Protein AF-A0AAD6ZP04-F1 (afdb_monomer)

pLDDT: mean 70.32, std 15.84, range [38.03, 91.69]

Radius of gyration: 34.8 Å; Cα contacts (8 Å, |Δi|>4): 91; chains: 1; bounding box: 91×78×77 Å

Secondary structure (DSSP, 8-state):
-------EE--STT---EESSHHHHHHHHHHHS------PPP--B---STT--PPPBSSHHHHHHHHHHH---SS----------B---STT--PPPBSSHHHHHHHHHHH--S-------------PPPPP---------------PPPP---------

Sequence (160 aa):
MPTNPLPYQCGAPGCTRKFEKREHLRQHTKDSHPPSRSPPKPPTFKCGVPGCGAAPFLQVSLLHQHTALAHPKSPSGSPLPKQPTFKCGVLGCEAAPFSQVSLLHRHTAQAHPKSPSGPSTLVVSTQRPIPVTDIRSTQAPVLMTQHVPPQHRMLALITP

Organism: NCBI:txid1033008

Mean predicted aligned error: 22.56 Å

Foldseek 3Di:
DDPPDQPAAAPDVPGGDGHVDPVVNVVCCCPVVNPPPDPQDPQDADAPDPPPPDDRHSDPVVNVVCCVVVPVDPPDPDPDPDDDFDDDPDVPDPDDGHPDPVVNVVCCVVVPVDDDDDDPPPPPPPDDDDDDDDDDDDDDDDDDDDDDDDDDDDDDDDDD

InterPro domains:
  IPR013087 Zinc finger C2H2-type [PS00028] (10-33)
  IPR013087 Zinc finger C2H2-type [PS50157] (8-38)
  IPR013087 Zinc finger C2H2-type [SM00355] (8-33)
  IPR013087 Zinc finger C2H2-type [SM00355] (45-71)
  IPR013087 Zinc finger C2H2-type [SM00355] (86-112)
  IPR036236 Zinc finger C2H2 superfamily [SSF57667] (7-33)

Structure (mmCIF, N/CA/C/O backbone):
data_AF-A0AAD6ZP04-F1
#
_entry.id   AF-A0AAD6ZP04-F1
#
loop_
_atom_site.group_PDB
_atom_site.id
_atom_site.type_symbol
_atom_site.label_atom_id
_atom_site.label_alt_id
_atom_site.label_comp_id
_atom_site.label_asym_id
_atom_site.label_entity_id
_atom_site.label_seq_id
_atom_site.pdbx_PDB_ins_code
_atom_site.Cartn_x
_atom_site.Cartn_y
_atom_site.Cartn_z
_atom_site.occupancy
_atom_site.B_iso_or_equiv
_atom_site.auth_seq_id
_atom_site.auth_comp_id
_atom_site.auth_asym_id
_atom_site.auth_atom_id
_atom_site.pdbx_PDB_model_num
ATOM 1 N N . MET A 1 1 ? 0.212 12.636 51.698 1.00 48.12 1 MET A N 1
ATOM 2 C CA . MET A 1 1 ? 0.290 11.496 50.759 1.00 48.12 1 MET A CA 1
ATOM 3 C C . MET A 1 1 ? 0.165 12.038 49.340 1.00 48.12 1 MET A C 1
ATOM 5 O O . MET A 1 1 ? -0.934 12.452 48.985 1.00 48.12 1 MET A O 1
ATOM 9 N N . PRO A 1 2 ? 1.246 12.148 48.549 1.00 55.44 2 PRO A N 1
ATOM 10 C CA . PRO A 1 2 ? 1.125 12.610 47.173 1.00 55.44 2 PRO A CA 1
ATOM 11 C C . PRO A 1 2 ? 0.538 11.475 46.328 1.00 55.44 2 PRO A C 1
ATOM 13 O O . PRO A 1 2 ? 1.190 10.467 46.071 1.00 55.44 2 PRO A O 1
ATOM 16 N N . THR A 1 3 ? -0.722 11.624 45.927 1.00 66.06 3 THR A N 1
ATOM 17 C CA . THR A 1 3 ? -1.332 10.742 44.927 1.00 66.06 3 THR A CA 1
ATOM 18 C C . THR A 1 3 ? -0.809 11.207 43.576 1.00 66.06 3 THR A C 1
AT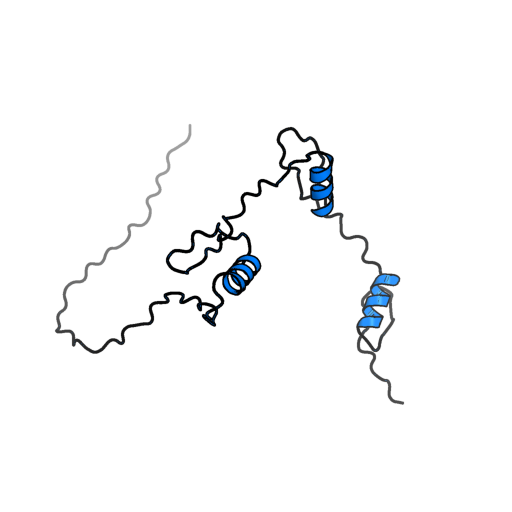OM 20 O O . THR A 1 3 ? -1.330 12.174 43.028 1.00 66.06 3 THR A O 1
ATOM 23 N N . ASN A 1 4 ? 0.268 10.589 43.077 1.00 71.81 4 ASN A N 1
ATOM 24 C CA . ASN A 1 4 ? 0.787 10.896 41.745 1.00 71.81 4 ASN A CA 1
ATOM 25 C C . ASN A 1 4 ? -0.330 10.603 40.724 1.00 71.81 4 ASN A C 1
ATOM 27 O O . ASN A 1 4 ? -0.773 9.450 40.639 1.00 71.81 4 ASN A O 1
ATOM 31 N N . PRO A 1 5 ? -0.859 11.605 40.001 1.00 73.31 5 PRO A N 1
ATOM 32 C CA . PRO A 1 5 ? -1.951 11.367 39.074 1.00 73.31 5 PRO A CA 1
ATOM 33 C C . PRO A 1 5 ? -1.422 10.534 37.907 1.00 73.31 5 PRO A C 1
ATOM 35 O O . PRO A 1 5 ? -0.623 11.017 37.116 1.00 73.31 5 PRO A O 1
ATOM 38 N N . LEU A 1 6 ? -1.863 9.278 37.800 1.00 78.75 6 LEU A N 1
ATOM 39 C CA . LEU A 1 6 ? -1.612 8.419 36.640 1.00 78.75 6 LEU A CA 1
ATOM 40 C C . LEU A 1 6 ? -2.500 8.917 35.487 1.00 78.75 6 LEU A C 1
ATOM 42 O O . LEU A 1 6 ? -3.706 8.647 35.508 1.00 78.75 6 LEU A O 1
ATOM 46 N N . PRO A 1 7 ? -1.964 9.653 34.496 1.00 83.12 7 PRO A N 1
ATOM 47 C CA . PRO A 1 7 ? -2.802 10.376 33.544 1.00 83.12 7 PRO A CA 1
ATOM 48 C C . PRO A 1 7 ? -3.352 9.468 32.434 1.00 83.12 7 PRO A C 1
ATOM 50 O O . PRO A 1 7 ? -4.233 9.875 31.681 1.00 83.12 7 PRO A O 1
ATOM 53 N N . TYR A 1 8 ? -2.854 8.233 32.316 1.00 86.56 8 TYR A N 1
ATOM 54 C CA . TYR A 1 8 ? -3.215 7.310 31.243 1.00 86.56 8 TYR A CA 1
ATOM 55 C C . TYR A 1 8 ? -4.094 6.174 31.773 1.00 86.56 8 TYR A C 1
ATOM 57 O O . TYR A 1 8 ? -3.598 5.133 32.201 1.00 86.56 8 TYR A O 1
ATOM 65 N N . GLN A 1 9 ? -5.411 6.365 31.737 1.00 88.88 9 GLN A N 1
ATOM 66 C CA . GLN A 1 9 ? -6.394 5.342 32.099 1.00 88.88 9 GLN A CA 1
ATOM 67 C C . GLN A 1 9 ? -6.842 4.535 30.870 1.00 88.88 9 GLN A C 1
ATOM 69 O O . GLN A 1 9 ? -6.980 5.079 29.774 1.00 88.88 9 GLN A O 1
ATOM 74 N N . CYS A 1 10 ? -7.077 3.233 31.051 1.00 89.06 10 CYS A N 1
ATOM 75 C CA . CYS A 1 10 ? -7.688 2.405 30.016 1.00 89.06 10 CYS A CA 1
ATOM 76 C C . CYS A 1 10 ? -9.169 2.762 29.830 1.00 89.06 10 CYS A C 1
ATOM 78 O O . CYS A 1 10 ? -9.920 2.826 30.798 1.00 89.06 10 CYS A O 1
ATOM 80 N N . GLY A 1 11 ? -9.582 2.990 28.582 1.00 86.81 11 GLY A N 1
ATOM 81 C CA . GLY A 1 11 ? -10.971 3.292 28.221 1.00 86.81 11 GLY A CA 1
ATOM 82 C C . GLY A 1 11 ? -11.816 2.063 27.873 1.00 86.81 11 GLY A C 1
ATOM 83 O O . GLY A 1 11 ? -12.924 2.223 27.369 1.00 86.81 11 GLY A O 1
ATOM 84 N N . ALA A 1 12 ? -11.299 0.845 28.067 1.00 83.25 12 ALA A N 1
ATOM 85 C CA . ALA A 1 12 ? -12.041 -0.371 27.757 1.00 83.25 12 ALA A CA 1
ATOM 86 C C . ALA A 1 12 ? -13.180 -0.596 28.774 1.00 83.25 12 ALA A C 1
ATOM 88 O O . ALA A 1 12 ? -12.971 -0.395 29.976 1.00 83.25 12 ALA A O 1
ATOM 89 N N . PRO A 1 13 ? -14.373 -1.030 28.328 1.00 82.19 13 PRO A N 1
ATOM 90 C CA . PRO A 1 13 ? -15.506 -1.255 29.219 1.00 82.19 13 PRO A CA 1
ATOM 91 C C . PRO A 1 13 ? -15.155 -2.327 30.259 1.00 82.19 13 PRO A C 1
ATOM 93 O O . PRO A 1 13 ? -14.777 -3.442 29.910 1.00 82.19 13 PRO A O 1
ATOM 96 N N . GLY A 1 14 ? -15.246 -1.967 31.543 1.00 85.00 14 GLY A N 1
ATOM 97 C CA . GLY A 1 14 ? -14.900 -2.850 32.663 1.00 85.00 14 GLY A CA 1
ATOM 98 C C . GLY A 1 14 ? -13.413 -2.886 33.045 1.00 85.00 14 GLY A C 1
ATOM 99 O O . GLY A 1 14 ? -13.054 -3.622 33.960 1.00 85.00 14 GLY A O 1
ATOM 100 N N . CYS A 1 15 ? -12.544 -2.093 32.405 1.00 89.06 15 CYS A N 1
ATOM 101 C CA . CYS A 1 15 ? -11.136 -1.985 32.790 1.00 89.06 15 CYS A CA 1
ATOM 102 C C . CYS A 1 15 ? -10.847 -0.690 33.561 1.00 89.06 15 CYS A C 1
ATOM 104 O O . CYS A 1 15 ? -10.987 0.411 33.036 1.00 89.06 15 CYS A O 1
ATOM 106 N N . THR A 1 16 ? -10.366 -0.819 34.800 1.00 87.56 16 THR A N 1
ATOM 107 C CA . THR A 1 16 ? -10.060 0.321 35.690 1.00 87.56 16 THR A CA 1
ATOM 108 C C . THR A 1 16 ? -8.558 0.596 35.830 1.00 87.56 16 THR A C 1
ATOM 110 O O . THR A 1 16 ? -8.136 1.328 36.728 1.00 87.56 16 THR A O 1
ATOM 113 N N . ARG A 1 17 ? -7.713 -0.003 34.975 1.00 87.06 17 ARG A N 1
ATOM 114 C CA . ARG A 1 17 ? -6.250 0.128 35.082 1.00 87.06 17 ARG A CA 1
ATOM 115 C C . ARG A 1 17 ? -5.781 1.524 34.668 1.00 87.06 17 ARG A C 1
ATOM 117 O O . ARG A 1 17 ? -6.228 2.079 33.662 1.00 87.06 17 ARG A O 1
ATOM 124 N N . LYS A 1 18 ? -4.842 2.067 35.444 1.00 90.19 18 LYS A N 1
ATOM 125 C CA . LYS A 1 18 ? -4.205 3.369 35.223 1.00 90.19 18 LYS A CA 1
ATOM 126 C C . LYS A 1 18 ? -2.698 3.188 35.11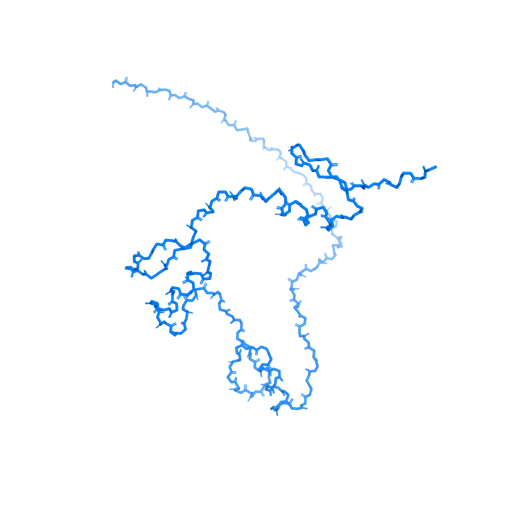5 1.00 90.19 18 LYS A C 1
ATOM 128 O O . LYS A 1 18 ? -2.119 2.369 35.825 1.00 90.19 18 LYS A O 1
ATOM 133 N N . PHE A 1 19 ? -2.077 3.958 34.236 1.00 88.88 19 PHE A N 1
ATOM 134 C CA . PHE A 1 19 ? -0.658 3.877 33.926 1.00 88.88 19 PHE A CA 1
ATOM 135 C C . PHE A 1 19 ? -0.014 5.260 33.990 1.00 88.88 19 PHE A C 1
ATOM 137 O O . PHE A 1 19 ? -0.634 6.277 33.679 1.00 88.88 19 PHE A O 1
ATOM 144 N N . GLU A 1 20 ? 1.262 5.286 34.367 1.00 89.69 20 GLU A N 1
ATOM 145 C CA . GLU A 1 20 ? 2.059 6.517 34.434 1.00 89.69 20 GLU A CA 1
ATOM 146 C C . GLU A 1 20 ? 2.534 6.957 33.045 1.00 89.69 20 GLU A C 1
ATOM 148 O O . GLU A 1 20 ? 2.714 8.141 32.775 1.00 89.69 20 GLU A O 1
ATOM 153 N N . LYS A 1 21 ? 2.679 5.994 32.127 1.00 89.44 21 LYS A N 1
ATOM 154 C CA . LYS A 1 21 ? 3.173 6.201 30.766 1.00 89.44 21 LYS A CA 1
ATOM 155 C C . LYS A 1 21 ? 2.169 5.698 29.736 1.00 89.44 21 LYS A C 1
ATOM 157 O O . LYS A 1 21 ? 1.552 4.644 29.901 1.00 89.44 21 LYS A O 1
ATOM 162 N N . ARG A 1 22 ? 2.086 6.412 28.612 1.00 88.56 22 ARG A N 1
ATOM 163 C CA . ARG A 1 22 ? 1.260 6.036 27.454 1.00 88.56 22 ARG A CA 1
ATOM 164 C C . ARG A 1 22 ? 1.676 4.692 26.846 1.00 88.56 22 ARG A C 1
ATOM 166 O O . ARG A 1 22 ? 0.826 3.966 26.341 1.00 88.56 22 ARG A O 1
ATOM 173 N N . GLU A 1 23 ? 2.965 4.367 26.887 1.00 89.81 23 GLU A N 1
ATOM 174 C CA . GLU A 1 23 ? 3.504 3.106 26.365 1.00 89.81 23 GLU A CA 1
ATOM 175 C C . GLU A 1 23 ? 2.924 1.890 27.096 1.00 89.81 23 GLU A C 1
ATOM 177 O O . GLU A 1 23 ? 2.410 0.976 26.456 1.00 89.81 23 GLU A O 1
ATOM 182 N N . HIS A 1 24 ? 2.889 1.931 28.431 1.00 91.00 24 HIS A N 1
ATOM 183 C CA . HIS A 1 24 ? 2.306 0.860 29.240 1.00 91.00 24 HIS A CA 1
ATOM 184 C C . HIS A 1 24 ? 0.801 0.703 28.989 1.00 91.00 24 HIS A C 1
ATOM 186 O O . HIS A 1 24 ? 0.312 -0.419 28.886 1.00 91.00 24 HIS A O 1
ATOM 192 N N . LEU A 1 25 ? 0.072 1.813 28.810 1.00 91.25 25 LEU A N 1
ATOM 193 C CA . LEU A 1 25 ? -1.342 1.772 28.426 1.00 91.25 25 LEU A CA 1
ATOM 194 C C . LEU A 1 25 ? -1.541 1.112 27.051 1.00 91.25 25 LEU A C 1
ATOM 196 O O . LEU A 1 25 ? -2.457 0.305 26.877 1.00 91.25 25 LEU A O 1
ATOM 200 N N . ARG A 1 26 ? -0.697 1.441 26.065 1.00 88.12 26 ARG A N 1
ATOM 201 C CA . ARG A 1 26 ? -0.756 0.848 24.720 1.00 88.12 26 ARG A CA 1
ATOM 202 C C . ARG A 1 26 ? -0.501 -0.652 24.753 1.00 88.12 26 ARG A C 1
ATOM 204 O O . ARG A 1 26 ? -1.272 -1.394 24.152 1.00 88.12 26 ARG A O 1
ATOM 211 N N . GLN A 1 27 ? 0.541 -1.078 25.463 1.00 89.44 27 GLN A N 1
ATOM 212 C CA . GLN A 1 27 ? 0.867 -2.491 25.617 1.00 89.44 27 GLN A CA 1
ATOM 213 C C . GLN A 1 27 ? -0.281 -3.237 26.310 1.00 89.44 27 GLN A C 1
ATOM 215 O O . GLN A 1 27 ? -0.819 -4.184 25.748 1.00 89.44 27 GLN A O 1
ATOM 220 N N . HIS A 1 28 ? -0.774 -2.721 27.440 1.00 91.69 28 HIS A N 1
ATOM 221 C CA . HIS A 1 28 ? -1.938 -3.285 28.127 1.00 91.69 28 HIS A CA 1
ATOM 222 C C . HIS A 1 28 ? -3.172 -3.400 27.225 1.00 91.69 28 HIS A C 1
ATOM 224 O O . HIS A 1 28 ? -3.841 -4.428 27.236 1.00 91.69 28 HIS A O 1
ATOM 230 N N . THR A 1 29 ? -3.474 -2.370 26.430 1.00 88.88 29 THR A N 1
ATOM 231 C CA . THR A 1 29 ? -4.621 -2.410 25.513 1.00 88.88 29 THR A CA 1
ATOM 232 C C . THR A 1 29 ? -4.413 -3.478 24.442 1.00 88.88 29 THR A C 1
ATOM 234 O O . THR A 1 29 ? -5.337 -4.212 24.137 1.00 88.88 29 THR A O 1
ATOM 237 N N . LYS A 1 30 ? -3.199 -3.637 23.910 1.00 85.75 30 LYS A N 1
ATOM 238 C CA . LYS A 1 30 ? -2.889 -4.680 22.925 1.00 85.75 30 LYS A CA 1
ATOM 239 C C . LYS A 1 30 ? -3.045 -6.098 23.492 1.00 85.75 30 LYS A C 1
ATOM 241 O O . LYS A 1 30 ? -3.586 -6.950 22.795 1.00 85.75 30 LYS A O 1
ATOM 246 N N . ASP A 1 31 ? -2.579 -6.335 24.718 1.00 85.69 31 ASP A N 1
ATOM 247 C CA . ASP A 1 31 ? -2.590 -7.666 25.341 1.00 85.69 31 ASP A CA 1
ATOM 248 C C . ASP A 1 31 ? -3.949 -8.029 25.954 1.00 85.69 31 ASP A C 1
ATOM 250 O O . ASP A 1 31 ? -4.429 -9.147 25.801 1.00 85.69 31 ASP A O 1
ATOM 254 N N . SER A 1 32 ? -4.573 -7.093 26.674 1.00 84.50 32 SER A N 1
ATOM 255 C CA . SER A 1 32 ? -5.804 -7.332 27.444 1.00 84.50 32 SER A CA 1
ATOM 256 C C . SER A 1 32 ? -7.078 -6.949 26.691 1.00 84.50 32 SER A C 1
ATOM 258 O O . SER A 1 32 ? -8.152 -7.462 26.997 1.00 84.50 32 SER A O 1
ATOM 260 N N . HIS A 1 33 ? -6.972 -6.048 25.715 1.00 86.25 33 HIS A N 1
ATOM 261 C CA . HIS A 1 33 ? -8.092 -5.555 24.914 1.00 86.25 33 HIS A CA 1
ATOM 262 C C . HIS A 1 33 ? -7.740 -5.597 23.423 1.00 86.25 33 HIS A C 1
ATOM 264 O O . HIS A 1 33 ? -7.799 -4.554 22.757 1.00 86.25 33 HIS A O 1
ATOM 270 N N . PRO A 1 34 ? -7.323 -6.767 22.893 1.00 76.06 34 PRO A N 1
ATOM 271 C CA . PRO A 1 34 ? -6.948 -6.873 21.494 1.00 76.06 34 PRO A CA 1
ATOM 272 C C . PRO A 1 34 ? -8.095 -6.299 20.661 1.00 76.06 34 PRO A C 1
ATOM 274 O O . PRO A 1 34 ? -9.246 -6.684 20.893 1.00 76.06 34 PRO A O 1
ATOM 277 N N . PRO A 1 35 ? -7.827 -5.350 19.744 1.00 67.38 35 PRO A N 1
ATOM 278 C CA . PRO A 1 35 ? -8.878 -4.813 18.902 1.00 67.38 35 PRO A CA 1
ATOM 279 C C . PRO A 1 35 ? -9.510 -6.006 18.198 1.00 67.38 35 PRO A C 1
ATOM 281 O O . PRO A 1 35 ? -8.836 -6.700 17.431 1.00 67.38 35 PRO A O 1
ATOM 284 N N . SER A 1 36 ? -10.773 -6.283 18.542 1.00 61.09 36 SER A N 1
ATOM 285 C CA . SER A 1 36 ? -11.563 -7.313 17.883 1.00 61.09 36 SER A CA 1
ATOM 286 C C . SER A 1 36 ? -11.400 -7.062 16.399 1.00 61.09 36 SER A C 1
ATOM 288 O O . SER A 1 36 ? -11.639 -5.938 15.947 1.00 61.09 36 SER A O 1
ATOM 290 N N . ARG A 1 37 ? -10.811 -8.054 15.723 1.00 59.19 37 ARG A N 1
ATOM 291 C CA . ARG A 1 37 ? -10.274 -7.974 14.364 1.00 59.19 37 ARG A CA 1
ATOM 292 C C . ARG A 1 37 ? -11.130 -7.011 13.555 1.00 59.19 37 ARG A C 1
ATOM 294 O O . ARG A 1 37 ? -12.309 -7.290 13.342 1.00 59.19 37 ARG A O 1
ATOM 301 N N . SER A 1 38 ? -10.559 -5.874 13.144 1.00 57.75 38 SER A N 1
ATOM 302 C CA . SER A 1 38 ? -11.218 -5.013 12.162 1.00 57.75 38 SER A CA 1
ATOM 303 C C . SER A 1 38 ? -11.763 -5.913 11.050 1.00 57.75 38 SER A C 1
ATOM 305 O O . SER A 1 38 ? -11.047 -6.855 10.678 1.00 57.75 38 SER A O 1
ATOM 307 N N . PRO A 1 39 ? -12.993 -5.681 10.550 1.00 61.41 39 PRO A N 1
ATOM 308 C CA . PRO A 1 39 ? -13.548 -6.490 9.476 1.00 61.41 39 PRO A CA 1
ATOM 309 C C . PRO A 1 39 ? -12.481 -6.675 8.394 1.00 61.41 39 PRO A C 1
ATOM 311 O O . PRO A 1 39 ? -11.800 -5.690 8.072 1.00 61.41 39 PRO A O 1
ATOM 314 N N . PRO A 1 40 ? -12.254 -7.906 7.900 1.00 61.34 40 PRO A N 1
ATOM 315 C CA . PRO A 1 40 ? -11.218 -8.156 6.912 1.00 61.34 40 PRO A CA 1
ATOM 316 C C . PRO A 1 40 ? -11.407 -7.162 5.769 1.00 61.34 40 PRO A C 1
ATOM 318 O O . PRO A 1 40 ? -12.473 -7.092 5.158 1.00 61.34 40 PRO A O 1
ATOM 321 N N . LYS A 1 41 ? -10.390 -6.320 5.559 1.00 64.06 41 LYS A N 1
ATOM 322 C CA . LYS A 1 41 ? -10.404 -5.288 4.522 1.00 64.06 41 LYS A CA 1
ATOM 323 C C . LYS A 1 41 ? -10.738 -5.974 3.192 1.00 64.06 41 LYS A C 1
ATOM 325 O O . LYS A 1 41 ? -10.140 -7.020 2.921 1.00 64.06 41 LYS A O 1
ATOM 330 N N . PRO A 1 42 ? -11.668 -5.436 2.383 1.00 68.44 42 PRO A N 1
ATOM 331 C CA . PRO A 1 42 ? -12.008 -6.063 1.116 1.00 68.44 42 PRO A CA 1
ATOM 332 C C . PRO A 1 42 ? -10.736 -6.214 0.271 1.00 68.44 42 PRO A C 1
ATOM 334 O O . PRO A 1 42 ? -9.903 -5.302 0.268 1.00 68.44 42 PRO A O 1
ATOM 337 N N . PRO A 1 43 ? -10.540 -7.354 -0.409 1.00 65.75 43 PRO A N 1
ATOM 338 C CA . PRO A 1 43 ? -9.352 -7.568 -1.217 1.00 65.75 43 PRO A CA 1
ATOM 339 C C . PRO A 1 43 ? -9.343 -6.591 -2.397 1.00 65.75 43 PRO A C 1
ATOM 341 O O . PRO A 1 43 ? -10.192 -6.653 -3.283 1.00 65.75 43 PRO A O 1
ATOM 344 N N . THR A 1 44 ? -8.396 -5.655 -2.392 1.00 75.31 44 THR A N 1
ATOM 345 C CA . THR A 1 44 ? -8.324 -4.563 -3.376 1.00 75.31 44 THR A CA 1
ATOM 346 C C . THR A 1 44 ? -7.389 -4.852 -4.547 1.00 75.31 44 THR A C 1
ATOM 348 O O . THR A 1 44 ? -7.432 -4.147 -5.553 1.00 75.31 44 THR A O 1
ATOM 351 N N . PHE A 1 45 ? -6.516 -5.855 -4.439 1.00 81.50 45 PHE A N 1
ATOM 352 C CA . PHE A 1 45 ? -5.402 -6.031 -5.368 1.00 81.50 45 PHE A CA 1
ATOM 353 C C . PHE A 1 45 ? -5.662 -7.196 -6.318 1.00 81.50 45 PHE A C 1
ATOM 355 O O . PHE A 1 45 ? -5.582 -8.351 -5.928 1.00 81.50 45 PHE A O 1
ATOM 362 N N . LYS A 1 46 ? -5.962 -6.907 -7.582 1.00 85.69 46 LYS A N 1
ATOM 363 C CA . LYS A 1 46 ? -6.199 -7.920 -8.624 1.00 85.69 46 LYS A CA 1
ATOM 364 C C . LYS A 1 46 ? -4.985 -8.083 -9.534 1.00 85.69 46 LYS A C 1
ATOM 366 O O . LYS A 1 46 ? -4.239 -7.128 -9.747 1.00 85.69 46 LYS A O 1
ATOM 371 N N . CYS A 1 47 ? -4.801 -9.283 -10.079 1.00 84.62 47 CYS A N 1
ATOM 372 C CA . CYS A 1 47 ? -3.774 -9.524 -11.087 1.0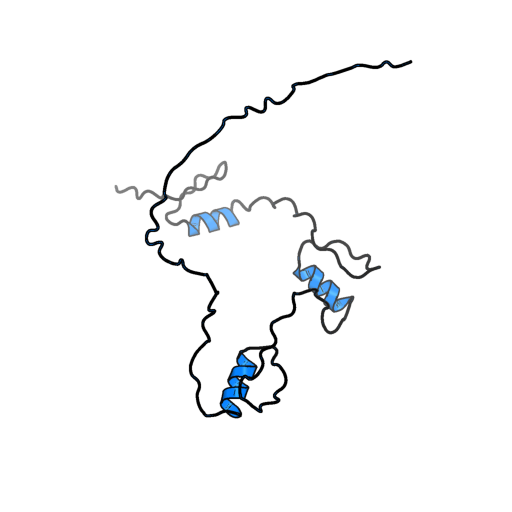0 84.62 47 CYS A CA 1
ATOM 373 C C . CYS A 1 47 ? -4.160 -8.846 -12.412 1.00 84.62 47 CYS A C 1
ATOM 375 O O . CYS A 1 47 ? -5.297 -8.955 -12.863 1.00 84.62 47 CYS A O 1
ATOM 377 N N . GLY A 1 48 ? -3.221 -8.118 -13.022 1.00 81.94 48 GLY A N 1
ATOM 378 C CA . GLY A 1 48 ? -3.433 -7.389 -14.280 1.00 81.94 48 GLY A CA 1
ATOM 379 C C . GLY A 1 48 ? -3.178 -8.212 -15.546 1.00 81.94 48 GLY A C 1
ATOM 380 O O . GLY A 1 48 ? -3.215 -7.660 -16.642 1.00 81.94 48 GLY A O 1
ATOM 381 N N . VAL A 1 49 ? -2.867 -9.506 -15.421 1.00 79.38 49 VAL A N 1
ATOM 382 C CA . VAL A 1 49 ? -2.596 -10.371 -16.575 1.00 79.38 49 VAL A CA 1
ATOM 383 C C . VAL A 1 49 ? -3.923 -10.865 -17.165 1.00 79.38 49 VAL A C 1
ATOM 385 O O . VAL A 1 49 ? -4.698 -11.500 -16.446 1.00 79.38 49 VAL A O 1
ATOM 388 N N . PRO A 1 50 ? -4.212 -10.595 -18.454 1.00 77.00 50 PRO A N 1
ATOM 389 C CA . PRO A 1 50 ? -5.446 -11.047 -19.088 1.00 77.00 50 PRO A CA 1
ATOM 390 C C . PRO A 1 50 ? -5.512 -12.578 -19.076 1.00 77.00 50 PRO A C 1
ATOM 392 O O . PRO A 1 50 ? -4.546 -13.246 -19.439 1.00 77.00 50 PRO A O 1
ATOM 395 N N . GLY A 1 51 ? -6.637 -13.128 -18.617 1.00 79.62 51 GLY A N 1
ATOM 396 C CA . GLY A 1 51 ? -6.823 -14.575 -18.458 1.00 79.62 51 GLY A CA 1
ATOM 397 C C . GLY A 1 51 ? -6.266 -15.163 -17.156 1.00 79.62 51 GLY A C 1
ATOM 398 O O . GLY A 1 51 ? -6.403 -16.363 -16.931 1.00 79.62 51 GLY A O 1
ATOM 399 N N . CYS A 1 52 ? -5.679 -14.353 -16.266 1.00 79.62 52 CYS A N 1
ATOM 400 C CA . CYS A 1 52 ? -5.306 -14.821 -14.935 1.00 79.62 52 CYS A CA 1
ATOM 401 C C . CYS A 1 52 ? -6.536 -14.844 -14.014 1.00 79.62 52 CYS A C 1
ATOM 403 O O . CYS A 1 52 ? -7.009 -13.803 -13.563 1.00 79.62 52 CYS A O 1
ATOM 405 N N . GLY A 1 53 ? -7.044 -16.043 -13.718 1.00 81.19 53 GLY A N 1
ATOM 406 C CA . GLY A 1 53 ? -8.171 -16.278 -12.804 1.00 81.19 53 GLY A CA 1
ATOM 407 C C . GLY A 1 53 ? -7.813 -16.204 -11.315 1.00 81.19 53 GLY A C 1
ATOM 408 O O . GLY A 1 53 ? -8.493 -16.816 -10.494 1.00 81.19 53 GLY A O 1
ATOM 409 N N . ALA A 1 54 ? -6.723 -15.523 -10.950 1.00 79.12 54 ALA A N 1
ATOM 410 C CA . ALA A 1 54 ? -6.312 -15.410 -9.558 1.00 79.12 54 ALA A CA 1
ATOM 411 C C . ALA A 1 54 ? -7.316 -14.575 -8.754 1.00 79.12 54 ALA A C 1
ATOM 413 O O . ALA A 1 54 ? -7.749 -13.502 -9.184 1.00 79.12 54 ALA A O 1
ATOM 414 N N . ALA A 1 55 ? -7.653 -15.066 -7.560 1.00 81.12 55 ALA A N 1
ATOM 415 C CA . ALA A 1 55 ? -8.498 -14.340 -6.627 1.00 81.12 55 ALA A CA 1
ATOM 416 C C . ALA A 1 55 ? -7.865 -12.982 -6.260 1.00 81.12 55 ALA A C 1
ATOM 418 O O . ALA A 1 55 ? -6.636 -12.862 -6.206 1.00 81.12 55 ALA A O 1
ATOM 419 N N . PRO A 1 56 ? -8.680 -11.950 -5.989 1.00 81.25 56 PRO A N 1
ATOM 420 C CA . PRO A 1 56 ? -8.168 -10.669 -5.537 1.00 81.25 56 PRO A CA 1
ATOM 421 C C . PRO A 1 56 ? -7.459 -10.835 -4.184 1.00 81.25 56 PRO A C 1
ATOM 423 O O . PRO A 1 56 ? -7.941 -11.496 -3.265 1.00 81.25 56 PRO A O 1
ATOM 426 N N . PHE A 1 57 ? -6.293 -10.215 -4.065 1.00 82.75 57 PHE A N 1
ATOM 427 C CA . PHE A 1 57 ? -5.425 -10.269 -2.901 1.00 82.75 57 PHE A CA 1
ATOM 428 C C . PHE A 1 57 ? -5.746 -9.130 -1.925 1.00 82.75 57 PHE A C 1
ATOM 430 O O . PHE A 1 57 ? -6.067 -8.006 -2.322 1.00 82.75 57 PHE A O 1
ATOM 437 N N . LEU A 1 58 ? -5.605 -9.402 -0.624 1.00 82.75 58 LEU A N 1
ATOM 438 C CA . LEU A 1 58 ? -5.772 -8.400 0.439 1.00 82.75 58 LEU A CA 1
ATOM 439 C C . LEU A 1 58 ? -4.544 -7.496 0.603 1.00 82.75 58 LEU A C 1
ATOM 441 O O . LEU A 1 58 ? -4.646 -6.406 1.161 1.00 82.75 58 LEU A O 1
ATOM 445 N N . GLN A 1 59 ? -3.382 -7.937 0.117 1.00 81.81 59 GLN A N 1
ATOM 446 C CA . GLN A 1 59 ? -2.113 -7.241 0.295 1.00 81.81 59 GLN A CA 1
ATOM 447 C C . GLN A 1 59 ? -1.299 -7.232 -1.000 1.00 81.81 59 GLN A C 1
ATOM 449 O O . GLN A 1 59 ? -1.222 -8.236 -1.709 1.00 81.81 59 GLN A O 1
ATOM 454 N N . VAL A 1 60 ? -0.626 -6.107 -1.258 1.00 80.19 60 VAL A N 1
ATOM 455 C CA . VAL A 1 60 ? 0.268 -5.915 -2.413 1.00 80.19 60 VAL A CA 1
ATOM 456 C C . VAL A 1 60 ? 1.388 -6.956 -2.446 1.00 80.19 60 VAL A C 1
ATOM 458 O O . VAL A 1 60 ? 1.697 -7.483 -3.505 1.00 80.19 60 VAL A O 1
ATOM 461 N N . SER A 1 61 ? 1.964 -7.304 -1.292 1.00 82.25 61 SER A N 1
ATOM 462 C CA . SER A 1 61 ? 3.028 -8.314 -1.194 1.00 82.25 61 SER A CA 1
ATOM 463 C C . SER A 1 61 ? 2.592 -9.674 -1.743 1.00 82.25 61 SER A C 1
ATOM 465 O O . SER A 1 61 ? 3.372 -10.348 -2.409 1.00 82.25 61 SER A O 1
ATOM 467 N N . LEU A 1 62 ? 1.332 -10.051 -1.505 1.00 84.56 62 LEU A N 1
ATOM 468 C CA . LEU A 1 62 ? 0.772 -11.328 -1.942 1.00 84.56 62 LEU A CA 1
ATOM 469 C C . LEU A 1 62 ? 0.523 -11.331 -3.455 1.00 84.56 62 LEU A C 1
ATOM 471 O O . LEU 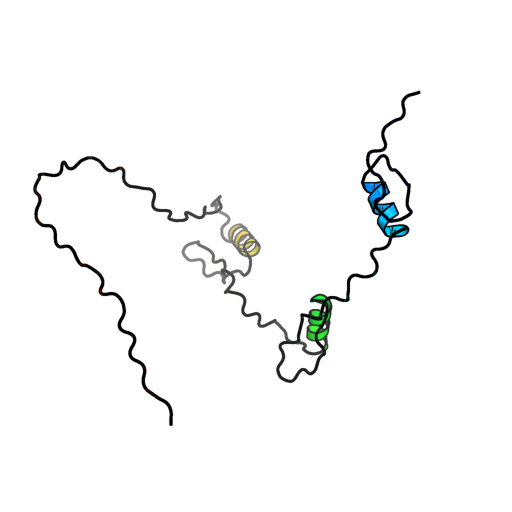A 1 62 ? 0.846 -12.307 -4.128 1.00 84.56 62 LEU A O 1
ATOM 475 N N . LEU A 1 63 ? 0.048 -10.204 -3.998 1.00 87.69 63 LEU A N 1
ATOM 476 C CA . LEU A 1 63 ? -0.032 -9.989 -5.442 1.00 87.69 63 LEU A CA 1
ATOM 477 C C . LEU A 1 63 ? 1.359 -10.050 -6.090 1.00 87.69 63 LEU A C 1
ATOM 479 O O . LEU A 1 63 ? 1.524 -10.745 -7.084 1.00 87.69 63 LEU A O 1
ATOM 483 N N . HIS A 1 64 ? 2.361 -9.368 -5.527 1.00 83.56 64 HIS A N 1
ATOM 484 C CA . HIS A 1 64 ? 3.728 -9.373 -6.056 1.00 83.56 64 HIS A CA 1
ATOM 485 C C . HIS A 1 64 ? 4.332 -10.778 -6.069 1.00 83.56 64 HIS A C 1
ATOM 487 O O . HIS A 1 64 ? 4.908 -11.190 -7.074 1.00 83.56 64 HIS A O 1
ATOM 493 N N . GLN A 1 65 ? 4.152 -11.537 -4.988 1.00 87.19 65 GLN A N 1
ATOM 494 C CA . GLN A 1 65 ? 4.589 -12.928 -4.923 1.00 87.19 65 GLN A CA 1
ATOM 495 C C . GLN A 1 65 ? 3.869 -13.789 -5.967 1.00 87.19 65 GLN A C 1
ATOM 497 O O . GLN A 1 65 ? 4.521 -14.541 -6.688 1.00 87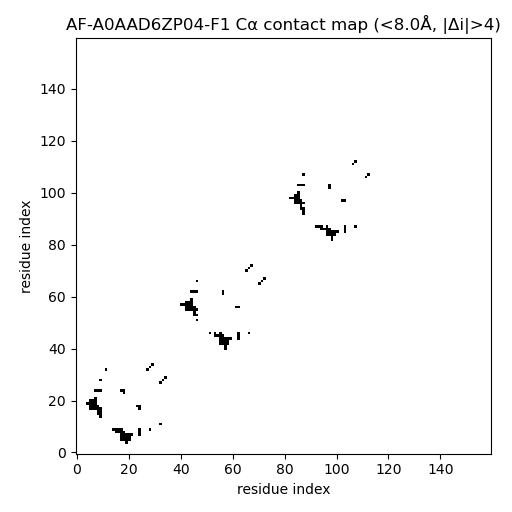.19 65 GLN A O 1
ATOM 502 N N . HIS A 1 66 ? 2.546 -13.650 -6.097 1.00 88.31 66 HIS A N 1
ATOM 503 C CA . HIS A 1 66 ? 1.788 -14.330 -7.146 1.00 88.31 66 HIS A CA 1
ATOM 504 C C . HIS A 1 66 ? 2.329 -13.979 -8.534 1.00 88.31 66 HIS A C 1
ATOM 506 O O . HIS A 1 66 ? 2.597 -14.879 -9.318 1.00 88.31 66 HIS A O 1
ATOM 512 N N . THR A 1 67 ? 2.547 -12.698 -8.834 1.00 85.31 67 THR A N 1
ATOM 513 C CA . THR A 1 67 ? 3.080 -12.288 -10.136 1.00 85.31 67 THR A CA 1
ATOM 514 C C . THR A 1 67 ? 4.487 -12.823 -10.366 1.00 85.31 67 THR A C 1
ATOM 516 O O . THR A 1 67 ? 4.768 -13.280 -11.461 1.00 85.31 67 THR A O 1
ATOM 519 N N . ALA A 1 68 ? 5.350 -12.850 -9.348 1.00 83.69 68 ALA A N 1
ATOM 520 C CA . ALA A 1 68 ? 6.713 -13.358 -9.479 1.00 83.69 68 ALA A CA 1
ATOM 521 C C . ALA A 1 68 ? 6.753 -14.866 -9.778 1.00 83.69 68 ALA A C 1
ATOM 523 O O . ALA A 1 68 ? 7.587 -15.309 -10.562 1.00 83.69 68 ALA A O 1
ATOM 524 N N . LEU A 1 69 ? 5.846 -15.640 -9.175 1.00 84.56 69 LEU A N 1
ATOM 525 C CA . LEU A 1 69 ? 5.794 -17.096 -9.331 1.00 84.56 69 LEU A CA 1
ATOM 526 C C . LEU A 1 69 ? 4.967 -17.539 -10.547 1.00 84.56 69 LEU A C 1
ATOM 528 O O . LEU A 1 69 ? 5.378 -18.430 -11.280 1.00 84.56 69 LEU A O 1
ATOM 532 N N . ALA A 1 70 ? 3.800 -16.931 -10.763 1.00 82.25 70 ALA A N 1
ATOM 533 C CA . ALA A 1 70 ? 2.846 -17.325 -11.803 1.00 82.25 70 ALA A CA 1
ATOM 534 C C . ALA A 1 70 ? 3.078 -16.601 -13.138 1.00 82.25 70 ALA A C 1
ATOM 536 O O . ALA A 1 70 ? 2.654 -17.073 -14.193 1.00 82.25 70 ALA A O 1
ATOM 537 N N . HIS A 1 71 ? 3.734 -15.439 -13.105 1.00 83.56 71 HIS A N 1
ATOM 538 C CA . HIS A 1 71 ? 4.020 -14.617 -14.276 1.00 83.56 71 HIS A CA 1
ATOM 539 C C . HIS A 1 71 ? 5.481 -14.155 -14.259 1.00 83.56 71 HIS A C 1
ATOM 541 O O . HIS A 1 71 ? 5.727 -12.957 -14.096 1.00 83.56 71 HIS A O 1
ATOM 547 N N . PRO A 1 72 ? 6.454 -15.068 -14.447 1.00 69.81 72 PRO A N 1
ATOM 548 C CA . PRO A 1 72 ? 7.868 -14.718 -14.523 1.00 69.81 72 PRO A CA 1
ATOM 549 C C . PRO A 1 72 ? 8.123 -13.836 -15.756 1.00 69.81 72 PRO A C 1
ATOM 55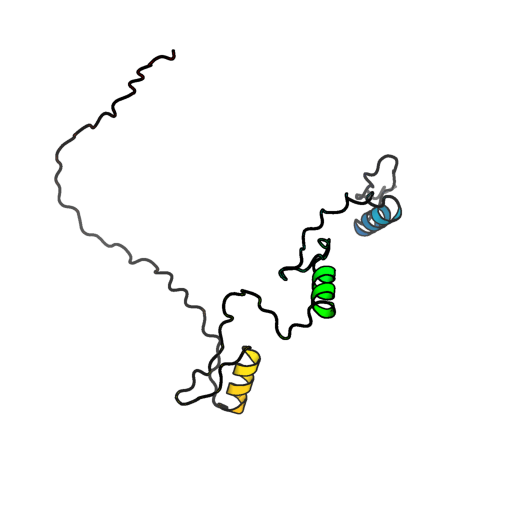1 O O . PRO A 1 72 ? 8.501 -14.294 -16.830 1.00 69.81 72 PRO A O 1
ATOM 554 N N . LYS A 1 73 ? 7.858 -12.539 -15.613 1.00 58.75 73 LYS A N 1
ATOM 555 C CA . LYS A 1 73 ? 8.132 -11.490 -16.587 1.00 58.75 73 LYS A CA 1
ATOM 556 C C . LYS A 1 73 ? 9.307 -10.681 -16.058 1.00 58.75 73 LYS A C 1
ATOM 558 O O . LYS A 1 73 ? 9.157 -9.842 -15.173 1.00 58.75 73 LYS A O 1
ATOM 563 N N . SER A 1 74 ? 10.480 -10.931 -16.623 1.00 47.31 74 SER A N 1
ATOM 564 C CA . SER A 1 74 ? 11.546 -9.931 -16.665 1.00 47.31 74 SER A CA 1
ATOM 565 C C . SER A 1 74 ? 11.090 -8.736 -17.522 1.00 47.31 74 SER A C 1
ATOM 567 O O . SER A 1 74 ? 10.334 -8.933 -18.473 1.00 47.31 74 SER A O 1
ATOM 569 N N . PRO A 1 75 ? 11.594 -7.522 -17.269 1.00 49.66 75 PRO A N 1
ATOM 570 C CA . PRO A 1 75 ? 11.108 -6.594 -16.261 1.00 49.66 75 PRO A CA 1
ATOM 571 C C . PRO A 1 75 ? 9.703 -6.035 -16.558 1.00 49.66 75 PRO A C 1
ATOM 573 O O . PRO A 1 75 ? 9.331 -5.699 -17.680 1.00 49.66 75 PRO A O 1
ATOM 576 N N . SER A 1 76 ? 8.964 -5.890 -15.463 1.00 45.91 76 SER A N 1
ATOM 577 C CA . SER A 1 76 ? 7.737 -5.128 -15.246 1.00 45.91 76 SER A CA 1
ATOM 578 C C . SER A 1 76 ? 7.491 -3.954 -16.206 1.00 45.91 76 SER A C 1
ATOM 580 O O . SER A 1 76 ? 8.052 -2.866 -16.063 1.00 45.91 76 SER A O 1
ATOM 582 N N . GLY A 1 77 ? 6.527 -4.156 -17.104 1.00 45.16 77 GLY A N 1
ATOM 583 C CA . GLY A 1 77 ? 5.692 -3.092 -17.642 1.00 45.16 77 GLY A CA 1
ATOM 584 C C . GLY A 1 77 ? 4.830 -2.502 -16.530 1.00 45.16 77 GLY A C 1
ATOM 585 O O . GLY A 1 77 ? 3.696 -2.920 -16.313 1.00 45.16 77 GLY A O 1
ATOM 586 N N . SER A 1 78 ? 5.383 -1.517 -15.834 1.00 44.12 78 SER A N 1
ATOM 587 C CA . SER A 1 78 ? 4.586 -0.487 -15.185 1.00 44.12 78 SER A CA 1
ATOM 588 C C . SER A 1 78 ? 4.448 0.665 -16.183 1.00 44.12 78 SER A C 1
ATOM 590 O O . SER A 1 78 ? 5.477 1.122 -16.687 1.00 44.12 78 SER A O 1
ATOM 592 N N . PRO A 1 79 ? 3.250 1.207 -16.459 1.00 48.22 79 PRO A N 1
ATOM 593 C CA . PRO A 1 79 ? 3.140 2.552 -17.007 1.00 48.22 79 PRO A CA 1
ATOM 594 C C . PRO A 1 79 ? 3.520 3.543 -15.893 1.00 48.22 79 PRO A C 1
ATOM 596 O O . PRO A 1 79 ? 2.675 4.224 -15.323 1.00 48.22 79 PRO A O 1
ATOM 599 N N . LEU A 1 80 ? 4.802 3.566 -15.515 1.00 51.03 80 LEU A N 1
ATOM 600 C CA . LEU A 1 80 ? 5.378 4.675 -14.767 1.00 51.03 80 LEU A CA 1
ATOM 601 C C . LEU A 1 80 ? 5.710 5.786 -15.775 1.00 51.03 80 LEU A C 1
ATOM 603 O O . LEU A 1 80 ? 6.216 5.485 -16.862 1.00 51.03 80 LEU A O 1
ATOM 607 N N . PRO A 1 81 ? 5.478 7.065 -15.437 1.00 52.34 81 PRO A N 1
ATOM 608 C CA . PRO A 1 81 ? 5.999 8.172 -16.221 1.00 52.34 81 PRO A CA 1
ATOM 609 C C . PRO A 1 81 ? 7.513 8.001 -16.347 1.00 52.34 81 PRO A C 1
ATOM 611 O O . PRO A 1 81 ? 8.192 7.736 -15.353 1.00 52.34 81 PRO A O 1
ATOM 614 N N . LYS A 1 82 ? 8.008 8.103 -17.582 1.00 52.81 82 LYS A N 1
ATOM 615 C CA . LYS A 1 82 ? 9.419 8.014 -17.976 1.00 52.81 82 LYS A CA 1
ATOM 616 C C . LYS A 1 82 ? 10.314 8.658 -16.908 1.00 52.81 82 LYS A C 1
ATOM 618 O O . LYS A 1 82 ? 10.296 9.877 -16.751 1.00 52.81 82 LYS A O 1
ATOM 623 N N . GLN A 1 83 ? 11.068 7.840 -16.170 1.00 57.19 83 GLN A N 1
ATOM 624 C CA . GLN A 1 83 ? 12.105 8.332 -15.262 1.00 57.19 83 GLN A CA 1
ATOM 625 C C . GLN A 1 83 ? 13.051 9.250 -16.054 1.00 57.19 83 GLN A C 1
ATOM 627 O O . GLN A 1 83 ? 13.407 8.894 -17.184 1.00 57.19 83 GLN A O 1
ATOM 632 N N . PRO A 1 84 ? 13.452 10.418 -15.521 1.00 57.66 84 PRO A N 1
ATOM 633 C CA . PRO A 1 84 ? 14.399 11.281 -16.206 1.00 57.66 84 PRO A CA 1
ATOM 634 C C . PRO A 1 84 ? 15.729 10.537 -16.345 1.00 57.66 84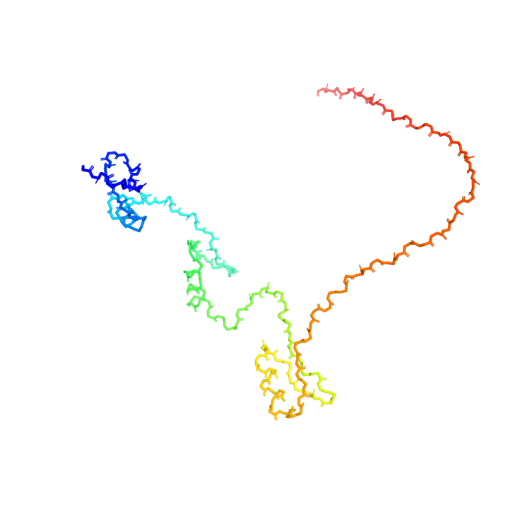 PRO A C 1
ATOM 636 O O . PRO A 1 84 ? 16.397 10.223 -15.365 1.00 57.66 84 PRO A O 1
ATOM 639 N N . THR A 1 85 ? 16.105 10.223 -17.579 1.00 72.25 85 THR A N 1
ATOM 640 C CA . THR A 1 85 ? 17.430 9.697 -17.904 1.00 72.25 85 THR A CA 1
ATOM 641 C C . THR A 1 85 ? 18.473 10.785 -17.666 1.00 72.25 85 THR A C 1
ATOM 643 O O . THR A 1 85 ? 18.382 11.864 -18.258 1.00 72.25 85 THR A O 1
ATOM 646 N N . PHE A 1 86 ? 19.467 10.515 -16.822 1.00 82.06 86 PHE A N 1
ATOM 647 C CA . PHE A 1 86 ? 20.514 11.475 -16.473 1.00 82.06 86 PHE A CA 1
ATOM 648 C C . PHE A 1 86 ? 21.653 11.375 -17.488 1.00 82.06 86 PHE A C 1
ATOM 650 O O . PHE A 1 86 ? 22.308 10.342 -17.585 1.00 82.06 86 PHE A O 1
ATOM 657 N N . LYS A 1 87 ? 21.884 12.432 -18.268 1.00 83.62 87 LYS A N 1
ATOM 658 C CA . LYS A 1 87 ? 22.947 12.489 -19.284 1.00 83.62 87 LYS A CA 1
ATOM 659 C C . LYS A 1 87 ? 24.135 13.309 -18.795 1.00 83.62 87 LYS A C 1
ATOM 661 O O . LYS A 1 87 ? 23.960 14.237 -18.006 1.00 83.62 87 LYS A O 1
ATOM 666 N N . CYS A 1 88 ? 25.330 12.980 -19.278 1.00 83.56 88 CYS A N 1
ATOM 667 C CA . CYS A 1 88 ? 26.504 13.809 -19.039 1.00 83.56 88 CYS A CA 1
ATOM 668 C C . CYS A 1 88 ? 26.371 15.139 -19.798 1.00 83.56 88 CYS A C 1
ATOM 670 O O . CYS A 1 88 ? 25.974 15.157 -20.960 1.00 83.56 88 CYS A O 1
ATOM 672 N N . GLY A 1 89 ? 26.653 16.255 -19.122 1.00 82.12 89 GLY A N 1
ATOM 673 C CA . GLY A 1 89 ? 26.571 17.605 -19.693 1.00 82.12 89 GLY A CA 1
ATOM 674 C C . GLY A 1 89 ? 27.876 18.110 -20.314 1.00 82.12 89 GLY A C 1
ATOM 675 O O . GLY A 1 89 ? 27.930 19.254 -20.755 1.00 82.12 89 GLY A O 1
ATOM 676 N N . VAL A 1 90 ? 28.937 17.297 -20.317 1.00 82.12 90 VAL A N 1
ATOM 677 C CA . VAL A 1 90 ? 30.244 17.687 -20.862 1.00 82.12 90 VAL A CA 1
ATOM 678 C C . VAL A 1 90 ? 30.197 17.642 -22.389 1.00 82.12 90 VAL A C 1
ATOM 680 O O . VAL A 1 90 ? 29.839 16.620 -22.974 1.00 82.12 90 VAL A O 1
ATOM 683 N N . LEU A 1 91 ? 30.550 18.758 -23.036 1.00 79.12 91 LEU A N 1
ATOM 684 C CA . LEU A 1 91 ? 30.577 18.883 -24.496 1.00 79.12 91 LEU A CA 1
ATOM 685 C C . LEU A 1 91 ? 31.518 17.825 -25.095 1.00 79.12 91 LEU A C 1
ATOM 687 O O . LEU A 1 91 ? 32.705 17.803 -24.778 1.00 79.12 91 LEU A O 1
ATOM 691 N N . GLY A 1 92 ? 30.969 16.941 -25.934 1.00 76.25 92 GLY A N 1
ATOM 692 C CA . GLY A 1 92 ? 31.702 15.826 -26.546 1.00 76.25 92 GLY A CA 1
ATOM 693 C C . GLY A 1 92 ? 31.694 14.514 -25.751 1.00 76.25 92 GLY A C 1
ATOM 694 O O . GLY A 1 92 ? 32.347 13.564 -26.165 1.00 76.25 92 GLY A O 1
ATOM 695 N N . CYS A 1 93 ? 30.964 14.424 -24.632 1.00 80.50 93 CYS A N 1
ATOM 696 C CA . CYS A 1 93 ? 30.800 13.166 -23.906 1.00 80.50 93 CYS A CA 1
ATOM 697 C C . CYS A 1 93 ? 29.567 12.394 -24.403 1.00 80.50 93 CYS A C 1
ATOM 699 O O . CYS A 1 93 ? 28.429 12.762 -24.118 1.00 80.50 93 CYS A O 1
ATOM 701 N N . GLU A 1 94 ? 29.802 11.294 -25.119 1.00 77.56 94 GLU A N 1
ATOM 702 C CA . GLU A 1 94 ? 28.776 10.384 -25.657 1.00 77.56 94 GLU A CA 1
ATOM 703 C C . GLU A 1 94 ? 28.397 9.245 -24.694 1.00 77.56 94 GLU A C 1
ATOM 705 O O . GLU A 1 94 ? 27.904 8.192 -25.099 1.00 77.56 94 GLU A O 1
ATOM 710 N N . ALA A 1 95 ? 28.620 9.442 -23.392 1.00 77.50 95 ALA A N 1
ATOM 711 C CA . ALA A 1 95 ? 28.259 8.448 -22.394 1.00 77.50 95 ALA A CA 1
ATOM 712 C C . ALA A 1 95 ? 26.756 8.142 -22.438 1.00 77.50 95 ALA A C 1
ATOM 714 O O . ALA A 1 95 ? 25.912 9.044 -22.484 1.00 77.50 95 ALA A O 1
ATOM 715 N N . ALA A 1 96 ? 26.436 6.848 -22.388 1.00 80.44 96 ALA A N 1
ATOM 716 C CA . ALA A 1 96 ? 25.060 6.386 -22.388 1.00 80.44 96 ALA A CA 1
ATOM 717 C C . ALA A 1 96 ? 24.261 7.039 -21.241 1.00 80.44 96 ALA A C 1
ATOM 719 O O . ALA A 1 96 ? 24.799 7.243 -20.147 1.00 80.44 96 ALA A O 1
ATOM 720 N N . PRO A 1 97 ? 22.974 7.356 -21.462 1.00 77.69 97 PRO A N 1
ATOM 721 C CA . PRO A 1 97 ? 22.117 7.907 -20.423 1.00 77.69 97 PRO A CA 1
ATOM 722 C C . PRO A 1 97 ? 22.078 6.981 -19.204 1.00 77.69 97 PRO A C 1
ATOM 724 O O . PRO A 1 97 ? 21.828 5.781 -19.314 1.00 77.69 97 PRO A O 1
ATOM 727 N N . PHE A 1 98 ? 22.295 7.550 -18.023 1.00 81.38 98 PHE A N 1
ATOM 728 C CA . PHE A 1 98 ? 22.324 6.809 -16.773 1.00 81.38 98 PHE A CA 1
ATOM 729 C C . PHE A 1 98 ? 20.921 6.708 -16.172 1.00 81.38 98 PHE A C 1
ATOM 731 O O . PHE A 1 98 ? 20.159 7.678 -16.136 1.00 81.38 98 PHE A O 1
ATOM 738 N N . SER A 1 99 ? 20.597 5.528 -15.642 1.00 79.69 99 SER A N 1
ATOM 739 C CA . SER A 1 99 ? 19.340 5.263 -14.931 1.00 79.69 99 SER A CA 1
ATOM 740 C C . SER A 1 99 ? 19.306 5.849 -13.515 1.00 79.69 99 SER A C 1
ATOM 742 O O . SER A 1 99 ? 18.240 5.926 -12.909 1.00 79.69 99 SER A O 1
ATOM 744 N N . GLN A 1 100 ? 20.460 6.263 -12.978 1.00 79.88 100 GLN A N 1
ATOM 745 C CA . GLN A 1 100 ? 20.593 6.850 -11.646 1.00 79.88 100 GLN A CA 1
ATOM 746 C C . GLN A 1 100 ? 21.617 7.988 -11.630 1.00 79.88 100 GLN A C 1
ATOM 748 O O . GLN A 1 100 ? 22.678 7.890 -12.250 1.00 79.88 100 GLN A O 1
ATOM 753 N N . VAL A 1 101 ? 21.344 9.020 -10.826 1.00 82.44 101 VAL A N 1
ATOM 754 C CA . VAL A 1 101 ? 22.258 10.152 -10.583 1.00 82.44 101 VAL A CA 1
ATOM 755 C C . VAL A 1 101 ? 23.608 9.688 -10.038 1.00 82.44 101 VAL A C 1
ATOM 757 O O . VAL A 1 101 ? 24.642 10.191 -10.461 1.00 82.44 101 VAL A O 1
ATOM 760 N N . SER A 1 102 ? 23.628 8.688 -9.152 1.00 81.56 102 SER A N 1
ATOM 761 C CA . SER A 1 102 ? 24.869 8.159 -8.569 1.00 81.56 102 SER A CA 1
ATOM 762 C C . SER A 1 102 ? 25.815 7.580 -9.626 1.00 81.56 102 SER A C 1
ATOM 764 O O . SER A 1 102 ? 27.032 7.713 -9.507 1.00 81.56 102 SER A O 1
ATOM 766 N N . LEU A 1 103 ? 25.266 6.966 -10.682 1.00 84.00 103 LEU A N 1
ATOM 767 C CA . LEU A 1 103 ? 26.052 6.456 -11.806 1.00 84.00 103 LEU A CA 1
ATOM 768 C C . LEU A 1 103 ? 26.618 7.598 -12.649 1.00 84.00 103 LEU A C 1
ATOM 770 O O . LEU A 1 103 ? 27.790 7.535 -13.010 1.00 84.00 103 LEU A O 1
ATOM 774 N N . LEU A 1 104 ? 25.824 8.644 -12.897 1.00 86.81 104 LEU A N 1
ATOM 775 C CA . LEU A 1 104 ? 26.296 9.850 -13.573 1.00 86.81 104 LEU A CA 1
ATOM 776 C C . LEU A 1 104 ? 27.409 10.533 -12.765 1.00 86.81 104 LEU A C 1
ATOM 778 O O . LEU A 1 104 ? 28.461 10.807 -13.323 1.00 86.81 104 LEU A O 1
ATOM 782 N N . HIS A 1 105 ? 27.227 10.744 -11.458 1.00 84.50 105 HIS A N 1
ATOM 783 C CA . HIS A 1 105 ? 28.236 11.359 -10.584 1.00 84.50 105 HIS A CA 1
ATOM 784 C C . HIS A 1 105 ? 29.540 10.562 -10.553 1.00 84.50 105 HIS A C 1
ATOM 786 O O . HIS A 1 105 ? 30.635 11.119 -10.608 1.00 84.50 105 HIS A O 1
ATOM 792 N N . ARG A 1 106 ? 29.432 9.234 -10.486 1.00 86.88 106 ARG A N 1
ATOM 793 C CA . ARG A 1 106 ? 30.594 8.351 -10.542 1.00 86.88 106 ARG A CA 1
ATOM 794 C C . ARG A 1 106 ? 31.261 8.380 -11.921 1.00 86.88 106 ARG A C 1
ATOM 796 O O . ARG A 1 106 ? 32.483 8.309 -12.004 1.00 86.88 106 ARG A O 1
ATOM 803 N N . HIS A 1 107 ? 30.491 8.482 -13.002 1.00 87.31 107 HIS A N 1
ATOM 804 C CA . HIS A 1 107 ? 31.028 8.666 -14.348 1.00 87.31 107 HIS A CA 1
ATOM 805 C C . HIS A 1 107 ? 31.755 10.007 -14.470 1.00 87.31 107 HIS A C 1
ATOM 807 O O . HIS A 1 107 ? 32.905 10.021 -14.891 1.00 87.31 107 HIS A O 1
ATOM 813 N N . THR A 1 108 ? 31.148 11.113 -14.037 1.00 86.25 108 THR A N 1
ATOM 814 C CA . THR A 1 108 ? 31.777 12.437 -14.088 1.00 86.25 108 THR A CA 1
ATOM 815 C C . THR A 1 108 ? 33.034 12.484 -13.230 1.00 86.25 108 THR A C 1
ATOM 817 O O . THR A 1 108 ? 34.035 13.023 -13.673 1.00 86.25 108 THR A O 1
ATOM 820 N N . ALA A 1 109 ? 33.041 11.849 -12.055 1.00 84.12 109 ALA A N 1
ATOM 821 C CA . ALA A 1 109 ? 34.227 11.787 -11.201 1.00 84.12 109 ALA A CA 1
ATOM 822 C C . ALA A 1 109 ? 35.399 11.012 -11.837 1.00 84.12 109 ALA A C 1
ATOM 824 O O . ALA A 1 109 ? 36.551 11.376 -11.627 1.00 84.12 109 ALA A O 1
ATOM 825 N N . GLN A 1 110 ? 35.117 9.961 -12.614 1.00 84.31 110 GLN A N 1
ATOM 826 C CA . GLN A 1 110 ? 36.149 9.130 -13.249 1.00 84.31 110 GLN A CA 1
ATOM 827 C C . GLN A 1 110 ? 36.582 9.650 -14.628 1.00 84.31 110 GLN A C 1
ATOM 829 O O . GLN A 1 110 ? 37.765 9.631 -14.946 1.00 84.31 110 GLN A O 1
ATOM 834 N N . ALA A 1 111 ? 35.636 10.098 -15.455 1.00 81.31 111 ALA A N 1
ATOM 835 C CA . ALA A 1 111 ? 35.872 10.514 -16.839 1.00 81.31 111 ALA A CA 1
ATOM 836 C C . ALA A 1 111 ? 36.123 12.024 -16.980 1.00 81.31 111 ALA A C 1
ATOM 838 O O . ALA A 1 111 ? 36.739 12.468 -17.949 1.00 81.31 111 ALA A O 1
ATOM 839 N N . HIS A 1 112 ? 35.662 12.824 -16.015 1.00 83.56 112 HIS A N 1
ATOM 840 C CA . HIS A 1 112 ? 35.802 14.279 -16.000 1.00 83.56 112 HIS A CA 1
ATOM 841 C C . HIS A 1 112 ? 36.348 14.756 -14.641 1.00 83.56 112 HIS A C 1
ATOM 843 O O . HIS A 1 112 ? 35.665 15.482 -13.919 1.00 83.56 112 HIS A O 1
ATOM 849 N N . PRO A 1 113 ? 37.599 14.404 -14.279 1.00 70.75 113 PRO A N 1
ATOM 850 C CA . PRO A 1 113 ? 38.199 14.745 -12.982 1.00 70.75 113 PRO A CA 1
ATOM 851 C C . PRO A 1 113 ? 38.436 16.256 -12.755 1.00 70.75 113 PRO A C 1
ATOM 853 O O . PRO A 1 113 ? 39.059 16.646 -11.769 1.00 70.75 113 PRO A O 1
ATOM 856 N N . LYS A 1 114 ? 37.928 17.133 -13.633 1.00 61.62 114 LYS A N 1
ATOM 857 C CA . LYS A 1 114 ? 37.861 18.582 -13.423 1.00 61.62 114 LYS A CA 1
ATOM 858 C C . LYS A 1 114 ? 36.447 18.966 -12.992 1.00 61.62 114 LYS A C 1
ATOM 860 O O . LYS A 1 114 ? 35.517 18.917 -13.787 1.00 61.62 114 LYS A O 1
ATOM 865 N N . SER A 1 115 ? 36.345 19.338 -11.717 1.00 47.59 115 SER A N 1
ATOM 866 C CA . SER A 1 115 ? 35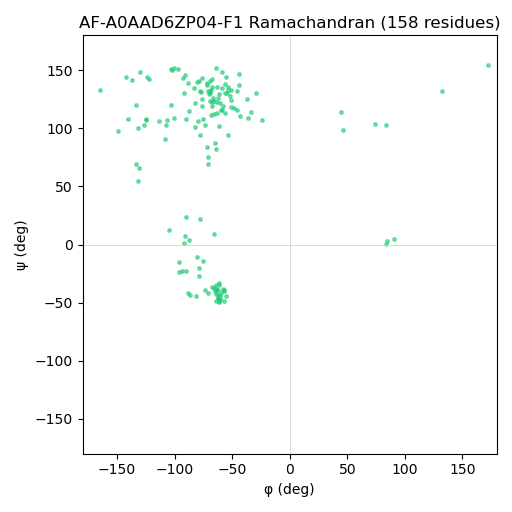.169 19.879 -11.026 1.00 47.59 115 SER A CA 1
ATOM 867 C C . SER A 1 115 ? 34.215 20.667 -11.937 1.00 47.59 115 SER A C 1
ATOM 869 O O . SER A 1 115 ? 34.636 21.613 -12.607 1.00 47.59 115 SER A O 1
ATOM 871 N N . PRO A 1 116 ? 32.914 20.347 -11.870 1.00 50.25 116 PRO A N 1
ATOM 872 C CA . PRO A 1 116 ? 31.984 21.379 -11.449 1.00 50.25 116 PRO A CA 1
ATOM 873 C C . PRO A 1 116 ? 31.162 20.882 -10.260 1.00 50.25 116 PRO A C 1
ATOM 875 O O . PRO A 1 116 ? 30.282 20.028 -10.346 1.00 50.25 116 PRO A O 1
ATOM 878 N N . SER A 1 117 ? 31.487 21.463 -9.120 1.00 46.47 117 SER A N 1
ATOM 879 C CA . SER A 1 117 ? 30.648 21.587 -7.943 1.00 46.47 117 SER A CA 1
ATOM 880 C C . SER A 1 117 ? 29.269 22.166 -8.281 1.00 46.47 117 SER A C 1
ATOM 882 O O . SER A 1 117 ? 29.178 23.292 -8.766 1.00 46.47 117 SER A O 1
ATOM 884 N N . GLY A 1 118 ? 28.212 21.443 -7.906 1.00 42.03 118 GLY A N 1
ATOM 885 C CA . GLY A 1 118 ? 26.938 22.047 -7.511 1.00 42.03 118 GLY A CA 1
ATOM 886 C C . GLY A 1 118 ? 25.688 21.440 -8.161 1.00 42.03 118 GLY A C 1
ATOM 887 O O . GLY A 1 118 ? 25.647 21.292 -9.381 1.00 42.03 118 GLY A O 1
ATOM 888 N N . PRO A 1 119 ? 24.637 21.120 -7.378 1.00 44.62 119 PRO A N 1
ATOM 889 C CA . PRO A 1 119 ? 23.331 20.783 -7.927 1.00 44.62 119 PRO A CA 1
ATOM 890 C C . PRO A 1 119 ? 22.754 22.026 -8.610 1.00 44.62 119 PRO A C 1
ATOM 892 O O . PRO A 1 119 ? 22.612 23.069 -7.975 1.00 44.62 119 PRO A O 1
ATOM 895 N N . SER A 1 120 ? 22.411 21.932 -9.897 1.00 41.41 120 SER A N 1
ATOM 896 C CA . SER A 1 120 ? 21.605 22.960 -10.551 1.00 41.41 120 SER A CA 1
ATOM 897 C C . SER A 1 120 ? 20.257 23.025 -9.846 1.00 41.41 120 SER A C 1
ATOM 899 O O . SER A 1 120 ? 19.391 22.167 -10.019 1.00 41.41 120 SER A O 1
ATOM 901 N N . THR A 1 121 ? 20.124 24.044 -9.007 1.00 39.78 121 THR A N 1
ATOM 902 C CA . THR A 1 121 ? 18.879 24.572 -8.483 1.00 39.78 121 THR A CA 1
ATOM 903 C C . THR A 1 121 ? 17.832 24.516 -9.586 1.00 39.78 121 THR A C 1
ATOM 905 O O . THR A 1 121 ? 18.043 25.048 -10.678 1.00 39.78 121 THR A O 1
ATOM 908 N N . LEU A 1 122 ? 16.706 23.865 -9.300 1.00 42.88 122 LEU A N 1
ATOM 909 C CA . LEU A 1 122 ? 15.465 24.077 -10.027 1.00 42.88 122 LEU A CA 1
ATOM 910 C C . LEU A 1 122 ? 15.172 25.579 -9.991 1.00 42.88 122 LEU A C 1
ATOM 912 O O . LEU A 1 122 ? 14.569 26.083 -9.045 1.00 42.88 122 LEU A O 1
ATOM 916 N N . VAL A 1 123 ? 15.602 26.303 -11.021 1.00 38.03 123 VAL A N 1
ATOM 917 C CA . VAL A 1 123 ? 14.969 27.561 -11.391 1.00 38.03 123 VAL A CA 1
ATOM 918 C C . VAL A 1 123 ? 13.626 27.176 -11.989 1.00 38.03 123 VAL A C 1
ATOM 920 O O . VAL A 1 123 ? 13.457 26.990 -13.191 1.00 38.03 123 VAL A O 1
ATOM 923 N N . VAL A 1 124 ? 12.654 26.978 -11.101 1.00 38.78 124 VAL A N 1
ATOM 924 C CA . VAL A 1 124 ? 11.263 27.133 -11.485 1.00 38.78 124 VAL A CA 1
ATOM 925 C C . VAL A 1 124 ? 11.163 28.580 -11.972 1.00 38.78 124 VAL A C 1
ATOM 927 O O . VAL A 1 124 ? 11.472 29.526 -11.243 1.00 38.78 124 VAL A O 1
ATOM 930 N N . SER A 1 125 ? 10.856 28.744 -13.254 1.00 45.41 125 SER A N 1
ATOM 931 C CA . SER A 1 125 ? 10.581 30.046 -13.847 1.00 45.41 125 SER A CA 1
ATOM 932 C C . SER A 1 125 ? 9.232 30.518 -13.308 1.00 45.41 125 SER A C 1
ATOM 934 O O . SER A 1 125 ? 8.201 30.414 -13.964 1.00 45.41 125 SER A O 1
ATOM 936 N N . THR A 1 126 ? 9.219 30.969 -12.055 1.00 44.72 126 THR A N 1
ATOM 937 C CA . THR A 1 126 ? 8.152 31.821 -11.551 1.00 44.72 126 THR A CA 1
ATOM 938 C C . THR A 1 126 ? 8.517 33.221 -12.001 1.00 44.72 126 THR A C 1
ATOM 940 O O . THR A 1 126 ? 9.388 33.863 -11.411 1.00 44.72 126 THR A O 1
ATOM 943 N N . GLN A 1 127 ? 7.861 33.677 -13.067 1.00 49.50 127 GLN A N 1
ATOM 944 C CA . GLN A 1 127 ? 7.744 35.095 -13.378 1.00 49.50 127 GLN A CA 1
ATOM 945 C C . GLN A 1 127 ? 7.432 35.839 -12.068 1.00 49.50 127 GLN A C 1
ATOM 947 O O . GLN A 1 127 ? 6.361 35.661 -11.485 1.00 49.50 127 GLN A O 1
ATOM 952 N N . ARG A 1 128 ? 8.385 36.632 -11.572 1.00 44.28 128 ARG A N 1
ATOM 953 C CA . ARG A 1 128 ? 8.118 37.646 -10.551 1.00 44.28 128 ARG A CA 1
ATOM 954 C C . ARG A 1 128 ? 7.929 39.008 -11.221 1.00 44.28 128 ARG A C 1
ATOM 956 O O . ARG A 1 128 ? 8.436 39.223 -12.320 1.00 44.28 128 ARG A O 1
ATOM 963 N N . PRO A 1 129 ? 7.132 39.879 -10.588 1.00 51.25 129 PRO A N 1
ATOM 964 C CA . PRO A 1 129 ? 6.345 40.902 -11.255 1.00 51.25 129 PRO A CA 1
ATOM 965 C C . PRO A 1 129 ? 7.198 42.102 -11.642 1.00 51.25 129 PRO A C 1
ATOM 967 O O . PRO A 1 129 ? 8.029 42.560 -10.860 1.00 51.25 129 PRO A O 1
ATOM 970 N N . ILE A 1 130 ? 6.927 42.645 -12.824 1.00 54.28 130 ILE A N 1
ATOM 971 C CA . ILE A 1 130 ? 7.312 44.009 -13.179 1.00 54.28 130 ILE A CA 1
ATOM 972 C C . ILE A 1 130 ? 6.592 44.994 -12.237 1.00 54.28 130 ILE A C 1
ATOM 974 O O . ILE A 1 130 ? 5.366 44.914 -12.112 1.00 54.28 130 ILE A O 1
ATOM 978 N N . PRO A 1 131 ? 7.314 45.903 -11.555 1.00 48.22 131 PRO A N 1
ATOM 979 C CA . PRO A 1 131 ? 6.702 46.983 -10.796 1.00 48.22 131 PRO A CA 1
ATOM 980 C C . PRO A 1 131 ? 6.063 47.986 -11.759 1.00 48.22 131 PRO A C 1
ATOM 982 O O . PRO A 1 131 ? 6.705 48.519 -12.661 1.00 48.22 131 PRO A O 1
ATOM 985 N N . VAL A 1 132 ? 4.768 48.205 -11.557 1.00 52.72 132 VAL A N 1
ATOM 986 C CA . VAL A 1 132 ? 3.969 49.221 -12.236 1.00 52.72 132 VAL A CA 1
ATOM 987 C C . VAL A 1 132 ? 4.422 50.612 -11.795 1.00 52.72 132 VAL A C 1
ATOM 989 O O . VAL A 1 132 ? 4.322 50.960 -10.621 1.00 52.72 132 VAL A O 1
ATOM 992 N N . THR A 1 133 ? 4.885 51.423 -12.740 1.00 48.03 133 THR A N 1
ATOM 993 C CA . THR A 1 133 ? 4.997 52.872 -12.559 1.00 48.03 133 THR A CA 1
ATOM 994 C C . THR A 1 133 ? 4.238 53.576 -13.672 1.00 48.03 133 THR A C 1
ATOM 996 O O . THR A 1 133 ? 4.655 53.567 -14.825 1.00 48.03 133 THR A O 1
ATOM 999 N N . ASP A 1 134 ? 3.099 54.123 -13.259 1.00 49.56 134 ASP A N 1
ATOM 1000 C CA . ASP A 1 134 ? 2.501 55.387 -13.685 1.00 49.56 134 ASP A CA 1
ATOM 1001 C C . ASP A 1 134 ? 2.437 55.692 -15.191 1.00 49.56 134 ASP A C 1
ATOM 1003 O O . ASP A 1 134 ? 3.354 56.250 -15.788 1.00 49.56 134 ASP A O 1
ATOM 1007 N N . ILE A 1 135 ? 1.267 55.429 -15.776 1.00 56.47 135 ILE A N 1
ATOM 1008 C CA . ILE A 1 135 ? 0.749 56.256 -16.868 1.00 56.47 135 ILE A CA 1
ATOM 1009 C C . ILE A 1 135 ? -0.664 56.702 -16.507 1.00 56.47 135 ILE A C 1
ATOM 1011 O O . ILE A 1 135 ? -1.639 55.951 -16.563 1.00 56.47 135 ILE A O 1
ATOM 1015 N N . ARG A 1 136 ? -0.731 57.963 -16.084 1.00 48.50 136 ARG A N 1
ATOM 1016 C CA . ARG A 1 136 ? -1.937 58.746 -15.829 1.00 48.50 136 ARG A CA 1
ATOM 1017 C C . ARG A 1 136 ? -2.937 58.588 -16.980 1.00 48.50 136 ARG A C 1
ATOM 1019 O O . ARG A 1 136 ? -2.682 59.000 -18.108 1.00 48.50 136 ARG A O 1
ATOM 1026 N N . SER A 1 137 ? -4.087 58.003 -16.652 1.00 43.81 137 SER A N 1
ATOM 1027 C CA . SER A 1 137 ? -5.278 57.949 -17.499 1.00 43.81 137 SER A CA 1
ATOM 1028 C C . SER A 1 137 ? -5.814 59.354 -17.768 1.00 43.81 137 SER A C 1
ATOM 1030 O O . SER A 1 137 ? -6.164 60.084 -16.839 1.00 43.81 137 SER A O 1
ATOM 1032 N N . THR A 1 138 ? -5.922 59.707 -19.046 1.00 53.50 138 THR A N 1
ATOM 1033 C CA . THR A 1 138 ? -6.783 60.797 -19.511 1.00 53.50 138 THR A CA 1
ATOM 1034 C C . THR A 1 138 ? -8.207 60.262 -19.663 1.00 53.50 138 THR A C 1
ATOM 1036 O O . THR A 1 138 ? -8.429 59.171 -20.179 1.00 53.50 138 THR A O 1
ATOM 1039 N N . GLN A 1 139 ? -9.146 61.052 -19.149 1.00 49.50 139 GLN A N 1
ATOM 1040 C CA . GLN A 1 139 ? -10.603 60.902 -19.157 1.00 49.50 139 GLN A CA 1
ATOM 1041 C C . GLN A 1 139 ? -11.196 60.460 -20.509 1.00 49.50 139 GLN A C 1
ATOM 1043 O O . GLN A 1 139 ? -10.768 60.952 -21.548 1.00 49.50 139 GLN A O 1
ATOM 1048 N N . ALA A 1 140 ? -12.279 59.673 -20.493 1.00 53.31 140 ALA A N 1
ATOM 1049 C CA . ALA A 1 140 ? -13.657 60.192 -20.592 1.00 53.31 140 ALA A CA 1
ATOM 1050 C C . ALA A 1 140 ? -14.700 59.049 -20.733 1.00 53.31 140 ALA A C 1
ATOM 1052 O O . ALA A 1 140 ? -14.353 57.961 -21.191 1.00 53.31 140 ALA A O 1
ATOM 1053 N N . PRO A 1 141 ? -15.965 59.271 -20.318 1.00 70.19 141 PRO A N 1
ATOM 1054 C CA . PRO A 1 141 ? -16.982 58.235 -20.126 1.00 70.19 141 PRO A CA 1
ATOM 1055 C C . PRO A 1 141 ? -17.965 58.159 -21.300 1.00 70.19 141 PRO A C 1
ATOM 1057 O O . PRO A 1 141 ? -18.266 59.194 -21.879 1.00 70.19 141 PRO A O 1
ATOM 1060 N N . VAL A 1 142 ? -18.569 56.994 -21.577 1.00 51.06 142 VAL A N 1
ATOM 1061 C CA . VAL A 1 142 ? -19.930 56.952 -22.149 1.00 51.06 142 VAL A CA 1
ATOM 1062 C C . VAL A 1 142 ? -20.602 55.574 -22.068 1.00 51.06 142 VAL A C 1
ATOM 1064 O O . VAL A 1 142 ? -20.072 54.562 -22.507 1.00 51.06 142 VAL A O 1
ATOM 1067 N N . LEU A 1 143 ? -21.849 55.659 -21.603 1.00 56.72 143 LEU A N 1
ATOM 1068 C CA . LEU A 1 143 ? -23.046 54.907 -21.977 1.00 56.72 143 LEU A CA 1
ATOM 1069 C C . LEU A 1 143 ? -23.327 53.528 -21.355 1.00 56.72 143 LEU A C 1
ATOM 1071 O O . LEU A 1 143 ? -22.856 52.471 -21.760 1.00 56.72 143 LEU A O 1
ATOM 1075 N N . MET A 1 144 ? -24.257 53.603 -20.403 1.00 56.94 144 MET A N 1
ATOM 1076 C CA . MET A 1 144 ? -25.106 52.535 -19.905 1.00 56.94 144 MET A CA 1
ATOM 1077 C C . MET A 1 144 ? -25.823 51.799 -21.041 1.00 56.94 144 MET A C 1
ATOM 1079 O O . MET A 1 144 ? -26.494 52.414 -21.866 1.00 56.94 144 MET A O 1
ATOM 1083 N N . THR A 1 145 ? -25.802 50.470 -21.018 1.00 59.59 145 THR A N 1
ATOM 1084 C CA . THR A 1 145 ? -26.887 49.668 -21.588 1.00 59.59 145 THR A CA 1
ATOM 1085 C C . THR A 1 145 ? -27.135 48.489 -20.665 1.00 59.59 145 THR A C 1
ATOM 1087 O O . THR A 1 145 ? -26.324 47.578 -20.529 1.00 59.59 145 THR A O 1
ATOM 1090 N N . GLN A 1 146 ? -28.264 48.578 -19.972 1.00 60.06 146 GLN A N 1
ATOM 1091 C CA . GLN A 1 146 ? -28.823 47.526 -19.143 1.00 60.06 146 GLN A CA 1
ATOM 1092 C C . GLN A 1 146 ? -29.240 46.365 -20.048 1.00 60.06 146 GLN A C 1
ATOM 1094 O O . GLN A 1 146 ? -30.015 46.571 -20.982 1.00 60.06 146 GLN A O 1
ATOM 1099 N N . HIS A 1 147 ? -28.768 45.151 -19.766 1.00 55.03 147 HIS A N 1
ATOM 1100 C CA . HIS A 1 147 ? -29.350 43.946 -20.348 1.00 55.03 147 HIS A CA 1
ATOM 1101 C C . HIS A 1 147 ? -29.995 43.118 -19.238 1.00 55.03 147 HIS A C 1
ATOM 1103 O O . HIS A 1 147 ? -29.327 42.540 -18.382 1.00 55.03 147 HIS A O 1
ATOM 1109 N N . VAL A 1 148 ? -31.324 43.151 -19.240 1.00 69.56 148 VAL A N 1
ATOM 1110 C CA . VAL A 1 148 ? -32.226 42.394 -18.372 1.00 69.56 148 VAL A CA 1
ATOM 1111 C C . VAL A 1 148 ? -32.290 40.947 -18.882 1.00 69.56 148 VAL A C 1
ATOM 1113 O O . VAL A 1 148 ? -32.509 40.756 -20.078 1.00 69.56 148 VAL A O 1
ATOM 1116 N N . PRO A 1 149 ? -32.134 39.916 -18.033 1.00 68.62 149 PRO A N 1
ATOM 1117 C CA . PRO A 1 149 ? -32.344 38.531 -18.445 1.00 68.62 149 PRO A CA 1
ATOM 1118 C C . PRO A 1 149 ? -33.849 38.202 -18.518 1.00 68.62 149 PRO A C 1
ATOM 1120 O O . PRO A 1 149 ? -34.576 38.484 -17.560 1.00 68.62 149 PRO A O 1
ATOM 1123 N N . PRO A 1 150 ? -34.352 37.578 -19.599 1.00 66.12 150 PRO A N 1
ATOM 1124 C CA . PRO A 1 150 ? -35.730 37.110 -19.634 1.00 66.12 150 PRO A CA 1
ATOM 1125 C C . PRO A 1 150 ? -35.895 35.826 -18.809 1.00 66.12 150 PRO A C 1
ATOM 1127 O O . PRO A 1 150 ? -35.302 34.785 -19.090 1.00 66.12 150 PRO A O 1
ATOM 1130 N N . GLN A 1 151 ? -36.742 35.926 -17.786 1.00 58.12 151 GLN A N 1
ATOM 1131 C CA . GLN A 1 151 ? -37.285 34.816 -17.012 1.00 58.12 151 GLN A CA 1
ATOM 1132 C C . GLN A 1 151 ? -38.271 33.993 -17.859 1.00 58.12 151 GLN A C 1
ATOM 1134 O O . GLN A 1 151 ? -39.174 34.540 -18.483 1.00 58.12 151 GLN A O 1
ATOM 1139 N N . HIS A 1 152 ? -38.084 32.674 -17.808 1.00 54.78 152 HIS A N 1
ATOM 1140 C CA . HIS A 1 152 ? -39.101 31.617 -17.771 1.00 54.78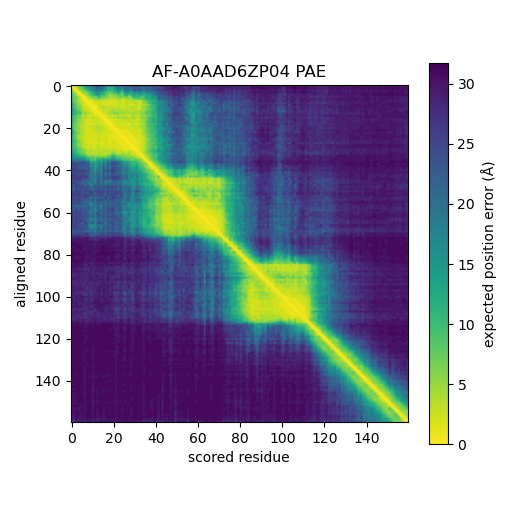 152 HIS A CA 1
ATOM 1141 C C . HIS A 1 152 ? -40.315 31.701 -18.723 1.00 54.78 152 HIS A C 1
ATOM 1143 O O . HIS A 1 152 ? -41.261 32.458 -18.512 1.00 54.78 152 HIS A O 1
ATOM 1149 N N . ARG A 1 153 ? -40.397 30.749 -19.662 1.00 62.75 153 ARG A N 1
ATOM 1150 C CA . ARG A 1 153 ? -41.689 30.297 -20.195 1.00 62.75 153 ARG A CA 1
ATOM 1151 C C . ARG A 1 153 ? -41.773 28.772 -20.196 1.00 62.75 153 ARG A C 1
ATOM 1153 O O . ARG A 1 153 ? -41.231 28.104 -21.068 1.00 62.75 153 ARG A O 1
ATOM 1160 N N . MET A 1 154 ? -42.467 28.245 -19.190 1.00 58.16 154 MET A N 1
ATOM 1161 C CA . MET A 1 154 ? -43.038 26.900 -19.201 1.00 58.16 154 MET A CA 1
ATOM 1162 C C . MET A 1 154 ? -44.185 26.855 -20.215 1.00 58.16 154 MET A C 1
ATOM 1164 O O . MET A 1 154 ? -45.079 27.699 -20.154 1.00 58.16 154 MET A O 1
ATOM 1168 N N . LEU A 1 155 ? -44.191 25.856 -21.098 1.00 64.69 155 LEU A N 1
ATOM 1169 C CA . LEU A 1 155 ? -45.402 25.394 -21.772 1.00 64.69 155 LEU A CA 1
ATOM 1170 C C . LEU A 1 155 ? -45.464 23.868 -21.712 1.00 64.69 155 LEU A C 1
ATOM 1172 O O . LEU A 1 155 ? -44.573 23.164 -22.178 1.00 64.69 155 LEU A O 1
ATOM 1176 N N . ALA A 1 156 ? -46.542 23.411 -21.085 1.00 55.66 156 ALA A N 1
ATOM 1177 C CA . ALA A 1 156 ? -47.012 22.043 -21.019 1.00 55.66 156 ALA A CA 1
ATOM 1178 C C . ALA A 1 156 ? -47.534 21.566 -22.378 1.00 55.66 156 ALA A C 1
ATOM 1180 O O . ALA A 1 156 ? -48.258 22.323 -23.017 1.00 55.66 156 ALA A O 1
ATOM 1181 N N . LEU A 1 157 ? -47.255 20.312 -22.750 1.00 62.44 157 LEU A N 1
ATOM 1182 C CA . LEU A 1 157 ? -48.029 19.501 -23.705 1.00 62.44 157 LEU A CA 1
ATOM 1183 C C . LEU A 1 157 ? -47.885 18.025 -23.260 1.00 62.44 157 LEU A C 1
ATOM 1185 O O . LEU A 1 157 ? -46.777 17.501 -23.259 1.00 62.44 157 LEU A O 1
ATOM 1189 N N . ILE A 1 158 ? -48.858 17.473 -22.528 1.00 59.88 158 ILE A N 1
ATOM 1190 C CA . ILE A 1 158 ? -50.025 16.696 -23.004 1.00 59.88 158 ILE A CA 1
ATOM 1191 C C . ILE A 1 158 ? -49.635 15.277 -23.457 1.00 59.88 158 ILE A C 1
ATOM 1193 O O . ILE A 1 158 ? -49.110 15.069 -24.547 1.00 59.88 158 ILE A O 1
ATOM 1197 N N . THR A 1 159 ? -49.946 14.317 -22.586 1.00 53.41 159 THR A N 1
ATOM 1198 C CA . THR A 1 159 ? -50.078 12.875 -22.837 1.00 53.41 159 THR A CA 1
ATOM 1199 C C . THR A 1 159 ? -51.401 12.579 -23.549 1.00 53.41 159 THR A C 1
ATOM 1201 O O . THR A 1 159 ? -52.420 13.184 -23.204 1.00 53.41 159 THR A O 1
ATOM 1204 N N . PRO A 1 160 ? -51.410 11.616 -24.475 1.00 69.31 160 PRO A N 1
ATOM 1205 C CA . PRO A 1 160 ? -52.502 10.650 -24.576 1.00 69.31 160 PRO A CA 1
ATOM 1206 C C . PRO A 1 160 ? -52.051 9.229 -24.214 1.00 69.31 160 PRO A C 1
ATOM 1208 O O . PRO A 1 160 ? -50.920 8.843 -24.591 1.00 69.31 160 PRO A O 1
#

Solvent-accessible surface area (backbone atoms only — not comparable to full-atom values): 11288 Å² total; per-residue (Å²): 132,88,78,77,80,48,81,34,61,52,85,53,90,95,45,87,56,65,23,83,43,67,66,58,43,51,52,47,38,55,75,78,52,53,76,74,74,70,76,80,68,75,52,77,41,64,72,87,53,89,89,58,86,64,74,56,24,73,41,68,69,58,44,51,50,46,41,57,71,77,49,79,57,84,81,77,88,64,97,62,80,81,74,81,66,40,62,71,86,53,90,89,56,84,62,74,68,22,92,41,68,69,58,42,54,53,44,41,57,71,78,44,77,66,83,80,86,75,84,80,70,84,77,71,87,68,86,72,80,83,84,88,77,86,79,86,82,78,85,86,88,86,82,88,78,90,82,81,82,86,78,84,84,91,79,89,83,87,88,134